Protein AF-A0A357F0Z6-F1 (afdb_monomer_lite)

Radius of gyration: 17.53 Å; chains: 1; bounding box: 38×40×38 Å

pLDDT: mean 83.13, std 21.53, range [27.88, 97.62]

Structure (mmCIF, N/CA/C/O backbone):
data_AF-A0A357F0Z6-F1
#
_entry.id   AF-A0A357F0Z6-F1
#
loop_
_atom_site.group_PDB
_atom_site.id
_atom_site.type_symbol
_atom_site.label_atom_id
_atom_site.label_alt_id
_atom_site.label_comp_id
_atom_site.label_asym_id
_atom_site.label_entity_id
_atom_site.label_seq_id
_atom_site.pdbx_PDB_ins_code
_atom_site.Cartn_x
_atom_site.Cartn_y
_atom_site.Cartn_z
_atom_site.occupancy
_atom_site.B_iso_or_equiv
_atom_site.auth_seq_id
_atom_site.auth_comp_id
_atom_site.auth_asym_id
_atom_site.auth_atom_id
_atom_site.pdbx_PDB_model_num
ATOM 1 N N . MET A 1 1 ? -18.078 10.375 5.815 1.00 28.33 1 MET A N 1
ATOM 2 C CA . MET A 1 1 ? -18.600 11.743 5.606 1.00 28.33 1 MET A CA 1
ATOM 3 C C . MET A 1 1 ? -17.393 12.659 5.505 1.00 28.33 1 MET A C 1
ATOM 5 O O . MET A 1 1 ? -16.679 12.777 6.492 1.00 28.33 1 MET A O 1
ATOM 9 N N . ILE A 1 2 ? -17.083 13.167 4.309 1.00 29.52 2 ILE A N 1
ATOM 10 C CA . ILE A 1 2 ? 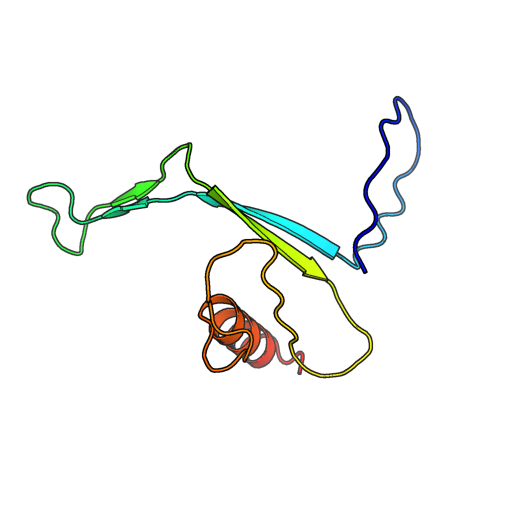-15.865 13.949 4.051 1.00 29.52 2 ILE A CA 1
ATOM 11 C C . ILE A 1 2 ? -16.271 15.414 3.908 1.00 29.52 2 ILE A C 1
ATOM 13 O O . ILE A 1 2 ? -17.095 15.760 3.066 1.00 29.52 2 ILE A O 1
ATOM 17 N N . TRP A 1 3 ? -15.713 16.250 4.776 1.00 27.88 3 TRP A N 1
ATOM 18 C CA . TRP A 1 3 ? -15.837 17.700 4.763 1.00 27.88 3 TRP A CA 1
ATOM 19 C C . TRP A 1 3 ? -14.439 18.258 4.510 1.00 27.88 3 TRP A C 1
ATOM 21 O O . TRP A 1 3 ? -13.509 17.912 5.235 1.00 27.88 3 TRP A O 1
ATOM 31 N N . THR A 1 4 ? -14.270 19.102 3.493 1.00 37.25 4 THR A N 1
ATOM 32 C CA . THR A 1 4 ? -13.012 19.826 3.272 1.00 37.25 4 THR A CA 1
ATOM 33 C C . THR A 1 4 ? -13.293 21.319 3.387 1.00 37.25 4 THR A C 1
ATOM 35 O O . THR A 1 4 ? -14.144 21.850 2.675 1.00 37.25 4 THR A O 1
ATOM 38 N N . LYS A 1 5 ? -12.620 21.972 4.347 1.00 41.12 5 LYS A N 1
ATOM 39 C CA . LYS A 1 5 ? -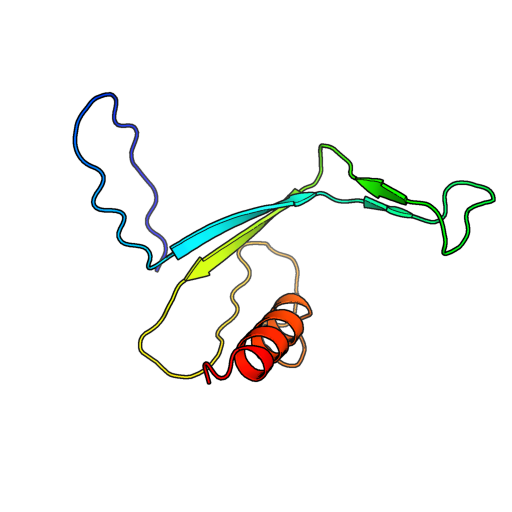11.953 23.280 4.215 1.00 41.12 5 LYS A CA 1
ATOM 40 C C . LYS A 1 5 ? -11.413 23.734 5.577 1.00 41.12 5 LYS A C 1
ATOM 42 O O . LYS A 1 5 ? -12.193 24.103 6.446 1.00 41.12 5 LYS A O 1
ATOM 47 N N . ARG A 1 6 ? -10.091 23.893 5.713 1.00 40.72 6 ARG A N 1
ATOM 48 C CA . ARG A 1 6 ? -9.536 25.053 6.440 1.00 40.72 6 ARG A CA 1
ATOM 49 C C . ARG A 1 6 ? -8.063 25.306 6.122 1.00 40.72 6 ARG A C 1
ATOM 51 O O . ARG A 1 6 ? -7.203 24.480 6.397 1.00 40.72 6 ARG A O 1
ATOM 58 N N . ARG A 1 7 ? -7.792 26.508 5.600 1.00 52.78 7 ARG A N 1
ATOM 59 C CA . ARG A 1 7 ? -6.568 27.255 5.917 1.00 52.78 7 ARG A CA 1
ATOM 60 C C . ARG A 1 7 ? -6.760 27.826 7.318 1.00 52.78 7 ARG A C 1
ATOM 62 O O . ARG A 1 7 ? -7.706 28.590 7.462 1.00 52.78 7 ARG A O 1
ATOM 69 N N . GLU A 1 8 ? -5.865 27.558 8.266 1.00 47.03 8 GLU A N 1
ATOM 70 C CA . GLU A 1 8 ? -5.621 28.467 9.396 1.00 47.03 8 GLU A CA 1
ATOM 71 C C . GLU A 1 8 ? -4.130 28.506 9.753 1.00 47.03 8 GLU A C 1
ATOM 73 O O . GLU A 1 8 ? -3.474 27.496 9.997 1.00 47.03 8 GLU A O 1
ATOM 78 N N . THR A 1 9 ? -3.613 29.728 9.710 1.00 41.88 9 THR A N 1
ATOM 79 C CA . THR A 1 9 ? -2.353 30.223 10.253 1.00 41.88 9 THR A CA 1
ATOM 80 C C . THR A 1 9 ? -2.398 30.269 11.785 1.00 41.88 9 THR A C 1
ATOM 82 O O . THR A 1 9 ? -3.335 30.842 12.328 1.00 41.88 9 THR A O 1
ATOM 85 N N . GLY A 1 10 ? -1.335 29.804 12.452 1.00 34.25 10 GLY A N 1
ATOM 86 C CA . GLY A 1 10 ? -0.947 30.245 13.802 1.00 34.25 10 GLY A CA 1
ATOM 87 C C . GLY A 1 10 ? -1.421 29.405 15.001 1.00 34.25 10 GLY A C 1
ATOM 88 O O . GLY A 1 10 ? -2.610 29.255 15.222 1.00 34.25 10 GLY A O 1
ATOM 89 N N . GLY A 1 11 ? -0.444 28.964 15.809 1.00 40.16 11 GLY A N 1
ATOM 90 C CA . GLY A 1 11 ? -0.481 28.931 17.281 1.00 40.16 11 GLY A CA 1
ATOM 91 C C . GLY A 1 11 ? -1.408 27.954 18.030 1.00 40.16 11 GLY A C 1
ATOM 92 O O . GLY A 1 11 ? -2.617 27.983 17.881 1.00 40.16 11 GLY A O 1
ATOM 93 N N . PHE A 1 12 ? -0.806 27.258 19.007 1.00 35.31 12 PHE A N 1
ATOM 94 C CA . PHE A 1 12 ? -1.424 26.727 20.239 1.00 35.31 12 PHE A CA 1
ATOM 95 C C . PHE A 1 12 ? -2.147 25.360 20.177 1.00 35.31 12 PHE A C 1
ATOM 97 O O . PHE A 1 12 ? -3.182 25.193 19.547 1.00 35.31 12 PHE A O 1
ATOM 104 N N . GLY A 1 13 ? -1.584 24.389 20.914 1.00 40.97 13 GLY A N 1
ATOM 105 C CA . GLY A 1 13 ? -2.262 23.211 21.477 1.00 40.97 13 GLY A CA 1
ATOM 106 C C . GLY A 1 13 ? -3.095 22.349 20.525 1.00 40.97 13 GLY A C 1
ATOM 107 O O . GLY A 1 13 ? -4.320 22.399 20.560 1.00 40.97 13 GLY A O 1
ATOM 108 N N . ARG A 1 14 ? -2.462 21.465 19.744 1.00 37.41 14 ARG A N 1
ATOM 109 C CA . ARG A 1 14 ? -3.204 20.400 19.054 1.00 37.41 14 ARG A CA 1
ATOM 110 C C . ARG A 1 14 ? -3.609 19.309 20.049 1.00 37.41 14 ARG A C 1
ATOM 112 O O . ARG A 1 14 ? -2.822 18.416 20.348 1.00 37.41 14 ARG A O 1
ATOM 119 N N . ILE A 1 15 ? -4.862 19.338 20.495 1.00 42.88 15 ILE A N 1
ATOM 120 C CA . ILE A 1 15 ? -5.571 18.105 20.850 1.00 42.88 15 ILE A CA 1
ATOM 121 C C . ILE A 1 15 ? -5.792 17.381 19.517 1.00 42.88 15 ILE A C 1
ATOM 123 O O . ILE A 1 15 ? -6.715 17.700 18.770 1.00 42.88 15 ILE A O 1
ATOM 127 N N . PHE A 1 16 ? -4.878 16.484 19.144 1.00 46.44 16 PHE A N 1
ATOM 128 C CA . PHE A 1 16 ? -5.086 15.626 17.983 1.00 46.44 16 PHE A CA 1
ATOM 129 C C . PHE A 1 16 ? -6.229 14.672 18.317 1.00 46.44 16 PHE A C 1
ATOM 131 O O . PHE A 1 16 ? -6.052 13.727 19.082 1.00 46.44 16 PHE A O 1
ATOM 138 N N . ASN A 1 17 ? -7.406 14.898 17.742 1.00 49.62 17 ASN A N 1
ATOM 139 C CA . ASN A 1 17 ? -8.418 13.856 17.692 1.00 49.62 17 ASN A CA 1
ATOM 140 C C . ASN A 1 17 ? -7.892 12.770 16.733 1.00 49.62 17 ASN A C 1
ATOM 142 O O . ASN A 1 17 ? -8.066 12.873 15.522 1.00 49.62 17 ASN A O 1
ATOM 146 N N . MET A 1 18 ? -7.169 11.776 17.267 1.00 63.06 18 MET A N 1
ATOM 147 C CA . MET A 1 18 ? -6.510 10.673 16.537 1.00 63.06 18 MET A CA 1
ATOM 148 C C . MET A 1 18 ? -7.514 9.651 15.961 1.00 63.06 18 MET A C 1
ATOM 150 O O . MET A 1 18 ? -7.315 8.438 16.046 1.00 63.06 18 MET A O 1
ATOM 154 N N . SER A 1 19 ? -8.638 10.117 15.419 1.00 86.31 19 SER A N 1
ATOM 155 C CA . SER A 1 19 ? -9.662 9.258 14.818 1.00 86.31 19 SER A CA 1
ATOM 156 C C . SER A 1 19 ? -9.394 8.953 13.348 1.00 86.31 19 SER A C 1
ATOM 158 O O . SER A 1 19 ? -9.972 8.008 12.825 1.00 86.31 19 SER A O 1
ATOM 160 N N . GLU A 1 20 ? -8.557 9.743 12.674 1.00 92.69 20 GLU A N 1
ATOM 161 C CA . GLU A 1 20 ? -8.235 9.560 11.258 1.00 92.69 20 GLU A CA 1
ATOM 162 C C . GLU A 1 20 ? -6.779 9.913 10.942 1.00 92.69 20 GLU A C 1
ATOM 164 O O . GLU A 1 20 ? -6.168 10.750 11.610 1.00 92.69 20 GLU A O 1
ATOM 169 N N . ILE A 1 21 ? -6.231 9.250 9.926 1.00 94.75 21 ILE A N 1
ATOM 170 C CA . ILE A 1 21 ? -4.894 9.490 9.389 1.00 94.75 21 ILE A CA 1
ATOM 171 C C . ILE A 1 21 ? -4.915 9.326 7.869 1.00 94.75 21 ILE A C 1
ATOM 173 O O . ILE A 1 21 ? -5.523 8.390 7.351 1.00 94.75 21 ILE A O 1
ATOM 177 N N . THR A 1 22 ? -4.231 10.227 7.167 1.00 94.50 22 THR A N 1
ATOM 178 C CA . THR A 1 22 ? -4.058 10.175 5.711 1.00 94.50 22 THR A CA 1
ATOM 179 C C . THR A 1 22 ? -2.591 9.945 5.383 1.00 94.50 22 THR A C 1
ATOM 181 O O . THR A 1 22 ? -1.712 10.595 5.953 1.00 94.50 22 THR A O 1
ATOM 184 N N . VAL A 1 23 ? -2.330 9.018 4.467 1.00 94.69 23 VAL A N 1
ATOM 185 C CA . VAL A 1 23 ? -0.992 8.649 4.000 1.00 94.69 23 VAL A CA 1
ATOM 186 C C . VAL A 1 23 ? -0.935 8.656 2.477 1.00 94.69 23 VAL A C 1
ATOM 188 O O . VAL A 1 23 ? -1.954 8.570 1.797 1.00 94.69 23 VAL A O 1
ATOM 191 N N . ARG A 1 24 ? 0.284 8.762 1.951 1.00 95.88 24 ARG A N 1
ATOM 192 C CA . ARG A 1 24 ? 0.589 8.833 0.523 1.00 95.88 24 ARG A CA 1
ATOM 193 C C . ARG A 1 24 ? 1.509 7.669 0.156 1.00 95.88 24 ARG A C 1
ATOM 195 O O . ARG A 1 24 ? 2.619 7.602 0.680 1.00 95.88 24 ARG A O 1
ATOM 202 N N . ALA A 1 25 ? 1.047 6.765 -0.703 1.00 95.5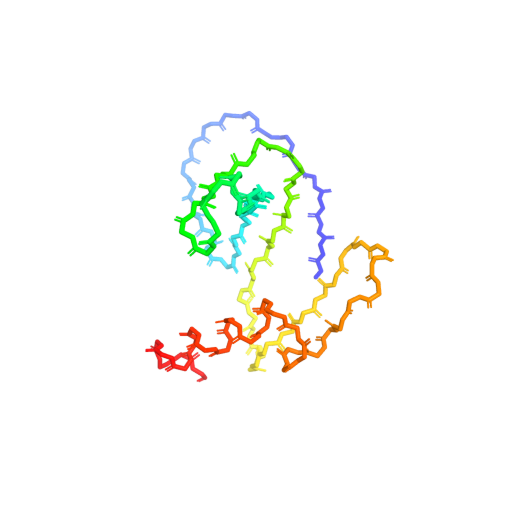6 25 ALA A N 1
ATOM 203 C CA . ALA A 1 25 ? 1.773 5.577 -1.146 1.00 95.56 25 ALA A CA 1
ATOM 204 C C . ALA A 1 25 ? 2.234 5.751 -2.608 1.00 95.56 25 ALA A C 1
ATOM 206 O O . ALA A 1 25 ? 1.396 5.779 -3.509 1.00 95.56 25 ALA A O 1
ATOM 207 N N . PRO A 1 26 ? 3.540 5.940 -2.870 1.00 97.50 26 PRO A N 1
ATOM 208 C CA . PRO A 1 26 ? 4.027 6.196 -4.220 1.00 97.50 26 PRO A CA 1
ATOM 209 C C . PRO A 1 26 ? 4.005 4.952 -5.106 1.00 97.50 26 PRO A C 1
ATOM 211 O O . PRO A 1 26 ? 4.243 3.834 -4.644 1.00 97.50 26 PRO A O 1
ATOM 214 N N . ALA A 1 27 ? 3.816 5.174 -6.407 1.00 97.56 27 ALA A N 1
ATOM 215 C CA . ALA A 1 27 ? 4.038 4.153 -7.418 1.00 97.56 27 ALA A CA 1
ATOM 216 C C . ALA A 1 27 ? 5.499 3.681 -7.414 1.00 97.56 27 ALA A C 1
ATOM 218 O O . ALA A 1 27 ? 6.427 4.426 -7.083 1.00 97.56 27 ALA A O 1
ATOM 219 N N . THR A 1 28 ? 5.712 2.431 -7.813 1.00 97.38 28 THR A N 1
ATOM 220 C CA . THR A 1 28 ? 7.035 1.805 -7.848 1.00 97.38 28 THR A CA 1
ATOM 221 C C . THR A 1 28 ? 7.323 1.224 -9.226 1.00 97.38 28 THR A C 1
ATOM 223 O O . THR A 1 28 ? 6.415 0.851 -9.970 1.00 97.38 28 THR A O 1
ATOM 226 N N . VAL A 1 29 ? 8.606 1.148 -9.568 1.00 96.88 29 VAL A N 1
ATOM 227 C CA . VAL A 1 29 ? 9.100 0.366 -10.704 1.00 96.88 29 VAL A CA 1
ATOM 228 C C . VAL A 1 29 ? 9.785 -0.870 -10.144 1.00 96.88 29 VAL A C 1
ATOM 230 O O . VAL A 1 29 ? 10.648 -0.749 -9.276 1.00 96.88 29 VAL A O 1
ATOM 233 N N . SER A 1 30 ? 9.422 -2.046 -10.647 1.00 96.12 30 SER A N 1
ATOM 234 C CA . SER A 1 30 ? 10.069 -3.323 -10.332 1.00 96.12 30 SER A CA 1
ATOM 235 C C . SER A 1 30 ? 10.817 -3.881 -11.548 1.00 96.12 30 SER A C 1
ATOM 237 O O . SER A 1 30 ? 10.714 -3.347 -12.654 1.00 96.12 30 SER A O 1
ATOM 239 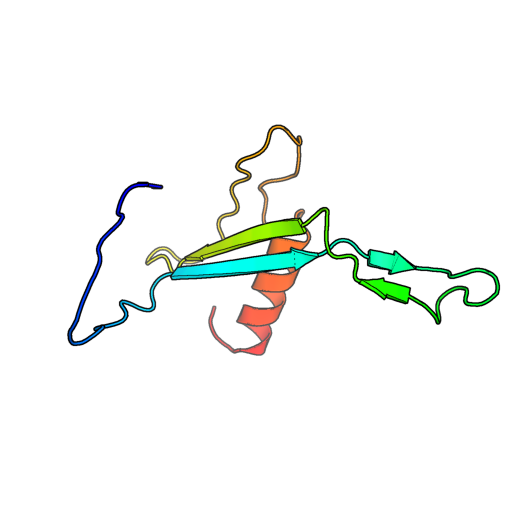N N . ASN A 1 31 ? 11.569 -4.967 -11.349 1.00 90.94 31 ASN A N 1
ATOM 240 C CA . ASN A 1 31 ? 12.211 -5.746 -12.415 1.00 90.94 31 ASN A CA 1
ATOM 241 C C . ASN A 1 31 ? 13.195 -4.929 -13.269 1.00 90.94 31 ASN A C 1
ATOM 243 O O . ASN A 1 31 ? 13.224 -5.026 -14.495 1.00 90.94 31 ASN A O 1
ATOM 247 N N . VAL A 1 32 ? 14.011 -4.102 -12.612 1.00 92.00 32 VAL A N 1
ATOM 248 C CA . VAL A 1 32 ? 14.948 -3.172 -13.258 1.00 92.00 32 VAL A CA 1
ATOM 249 C C . VAL A 1 32 ? 16.028 -3.931 -14.048 1.00 92.00 32 VAL A C 1
ATOM 251 O O . VAL A 1 32 ? 17.020 -4.396 -13.487 1.00 92.00 32 VAL A O 1
ATOM 254 N N . VAL A 1 33 ? 15.844 -4.032 -15.368 1.00 93.31 33 VAL A N 1
ATOM 255 C CA . VAL A 1 33 ? 16.726 -4.742 -16.315 1.00 93.31 33 VAL A CA 1
ATOM 256 C C . VAL A 1 33 ? 16.941 -6.206 -15.905 1.00 93.31 33 VAL A C 1
ATOM 258 O O . VAL A 1 33 ? 16.032 -7.017 -16.042 1.00 93.31 33 VAL A O 1
ATOM 261 N N . CYS A 1 34 ? 18.127 -6.565 -15.406 1.00 88.38 34 CYS A N 1
ATOM 262 C CA . CYS A 1 34 ? 18.454 -7.928 -14.988 1.00 88.38 34 CYS A CA 1
ATOM 263 C C . CYS A 1 34 ? 17.937 -8.262 -13.581 1.00 88.38 34 CYS A C 1
ATOM 265 O O . CYS A 1 34 ? 18.030 -9.408 -13.156 1.00 88.38 34 CYS A O 1
ATOM 267 N N . GLY A 1 35 ? 17.390 -7.279 -12.861 1.00 93.12 35 GLY A N 1
ATOM 268 C CA . GLY A 1 35 ? 16.925 -7.403 -11.483 1.00 93.12 35 GLY A CA 1
ATOM 269 C C . GLY A 1 35 ? 15.534 -8.005 -11.320 1.00 93.12 35 GLY A C 1
ATOM 270 O O . GLY A 1 35 ? 14.784 -7.524 -10.471 1.00 93.12 35 GLY A O 1
ATOM 271 N N . PHE A 1 36 ? 15.175 -9.002 -12.132 1.00 95.06 36 PHE A N 1
ATOM 272 C CA . PHE A 1 36 ? 13.894 -9.704 -12.021 1.00 95.06 36 PHE A CA 1
ATOM 273 C C . PHE A 1 36 ? 13.679 -10.215 -10.586 1.00 95.06 36 PHE A C 1
ATOM 275 O O . PHE A 1 36 ? 14.576 -10.830 -10.008 1.00 95.06 36 PHE A O 1
ATOM 282 N N . ASP A 1 37 ? 12.526 -9.888 -10.001 1.00 93.19 37 ASP A N 1
ATOM 283 C CA . ASP A 1 37 ? 12.099 -10.209 -8.628 1.00 93.19 37 ASP A CA 1
ATOM 284 C C . ASP A 1 37 ? 13.026 -9.741 -7.485 1.00 93.19 37 ASP A C 1
ATOM 286 O O . ASP A 1 37 ? 12.766 -10.032 -6.319 1.00 93.19 37 ASP A O 1
ATOM 290 N N . CYS A 1 38 ? 14.085 -8.977 -7.776 1.00 95.56 38 CYS A N 1
ATOM 291 C CA . CYS A 1 38 ? 15.062 -8.543 -6.768 1.00 95.56 38 CYS A CA 1
ATOM 292 C C . CYS A 1 38 ? 15.194 -7.022 -6.650 1.00 95.56 38 CYS A C 1
ATOM 294 O O . CYS A 1 38 ? 15.534 -6.523 -5.578 1.00 95.56 38 CYS A O 1
ATOM 296 N N . LEU A 1 39 ? 14.980 -6.278 -7.742 1.00 96.69 39 LEU A N 1
ATOM 297 C CA . LEU A 1 39 ? 15.205 -4.832 -7.778 1.00 96.69 39 LEU A CA 1
ATOM 298 C C . LEU A 1 39 ? 13.912 -4.055 -8.019 1.00 96.69 39 LEU A C 1
ATOM 300 O O . LEU A 1 39 ? 13.121 -4.383 -8.905 1.00 96.69 39 LEU A O 1
ATOM 304 N N . GLY A 1 40 ? 13.768 -2.951 -7.289 1.00 96.38 40 GLY A N 1
ATOM 305 C CA . GLY A 1 40 ? 12.746 -1.943 -7.525 1.00 96.38 40 GLY A CA 1
ATOM 306 C C . GLY A 1 40 ? 13.049 -0.635 -6.799 1.00 96.38 40 GLY A C 1
ATOM 307 O O . GLY A 1 40 ? 13.887 -0.593 -5.898 1.00 96.38 40 GLY A O 1
ATOM 308 N N . PHE A 1 41 ? 12.386 0.442 -7.210 1.00 97.00 41 PHE A N 1
ATOM 309 C CA . PHE A 1 41 ? 12.498 1.760 -6.584 1.00 97.00 41 PHE A CA 1
ATOM 310 C C . PHE A 1 41 ? 11.160 2.504 -6.613 1.00 97.00 41 PHE A C 1
ATOM 312 O O . PHE A 1 41 ? 10.319 2.272 -7.484 1.00 97.00 41 PHE A O 1
ATOM 319 N N . ALA A 1 42 ? 10.962 3.393 -5.640 1.00 97.56 42 ALA A N 1
ATOM 320 C CA . ALA A 1 42 ? 9.786 4.252 -5.561 1.00 97.56 42 ALA A CA 1
ATOM 321 C C . ALA A 1 42 ? 9.947 5.496 -6.440 1.00 97.56 42 ALA A C 1
ATOM 323 O O . ALA A 1 42 ? 11.049 6.026 -6.596 1.00 97.56 42 ALA A O 1
ATOM 324 N N . LEU A 1 43 ? 8.835 5.958 -6.998 1.00 97.62 43 LEU A N 1
ATOM 325 C CA . LEU A 1 43 ? 8.741 7.203 -7.746 1.00 97.62 43 LEU A CA 1
ATOM 326 C C . LEU A 1 43 ? 8.246 8.338 -6.842 1.00 97.62 43 LEU A C 1
ATOM 328 O O . LEU A 1 43 ? 7.664 8.110 -5.786 1.00 97.62 43 LEU A O 1
ATOM 332 N N . GLU A 1 44 ? 8.434 9.579 -7.282 1.00 96.12 44 GLU A N 1
ATOM 333 C CA . GLU A 1 44 ? 7.810 10.748 -6.645 1.00 96.12 44 GLU A CA 1
ATOM 334 C C . GLU A 1 44 ? 6.293 10.790 -6.926 1.00 96.12 44 GLU A C 1
ATOM 336 O O . GLU A 1 44 ? 5.494 11.174 -6.072 1.00 96.12 44 GLU A O 1
ATOM 341 N N . GLN A 1 45 ? 5.904 10.414 -8.151 1.00 96.12 45 GLN A N 1
ATOM 342 C CA . GLN A 1 45 ? 4.541 10.408 -8.686 1.00 96.12 45 GLN A CA 1
ATOM 343 C C . GLN A 1 45 ? 4.397 9.294 -9.743 1.00 96.12 45 GLN A C 1
ATOM 345 O O . GLN A 1 45 ? 5.393 8.971 -10.401 1.00 96.12 45 GLN A O 1
ATOM 350 N N . PRO A 1 46 ? 3.184 8.758 -9.983 1.00 95.75 46 PRO A N 1
ATOM 351 C CA . PRO A 1 46 ? 1.931 9.038 -9.269 1.00 95.75 46 PRO A CA 1
ATOM 352 C C . PRO A 1 46 ? 1.909 8.436 -7.853 1.00 95.75 46 PRO A C 1
ATOM 354 O O . PRO A 1 46 ? 2.799 7.673 -7.478 1.00 95.75 46 PRO A O 1
ATOM 357 N N . VAL A 1 47 ? 0.908 8.814 -7.058 1.00 95.12 47 VAL A N 1
ATOM 358 C CA . VAL A 1 47 ? 0.761 8.419 -5.651 1.00 95.12 47 VAL A CA 1
ATOM 359 C C . VAL A 1 47 ? -0.702 8.112 -5.347 1.00 95.12 47 VAL A C 1
ATOM 361 O O . VAL A 1 47 ? -1.565 8.917 -5.694 1.00 95.12 47 VAL A O 1
ATOM 364 N N . ASP A 1 48 ? -0.949 7.029 -4.614 1.00 93.75 48 ASP A N 1
ATOM 365 C CA . ASP A 1 48 ? -2.251 6.738 -4.015 1.00 93.75 48 ASP A CA 1
ATOM 366 C C . ASP A 1 48 ? -2.373 7.455 -2.664 1.00 93.75 48 ASP A C 1
ATOM 368 O O . ASP A 1 48 ? -1.494 7.352 -1.801 1.00 93.75 48 ASP A O 1
ATOM 372 N N . GLU A 1 49 ? -3.461 8.195 -2.459 1.00 95.38 49 GLU A N 1
ATOM 373 C CA . GLU A 1 49 ? -3.769 8.830 -1.175 1.00 95.38 49 GLU A CA 1
ATOM 374 C C . GLU A 1 49 ? -4.818 8.006 -0.425 1.00 95.38 49 GLU A C 1
ATOM 376 O O . GLU A 1 49 ? -5.947 7.841 -0.882 1.00 95.38 49 GLU A O 1
ATOM 381 N N . VAL A 1 50 ? -4.448 7.491 0.748 1.00 94.75 50 VAL A N 1
ATOM 382 C CA . VAL A 1 50 ? -5.302 6.607 1.548 1.00 94.75 50 VAL A CA 1
ATOM 383 C C . VAL A 1 50 ? -5.602 7.272 2.879 1.00 94.75 50 VAL A C 1
ATOM 385 O O . VAL A 1 50 ? -4.692 7.637 3.623 1.00 94.75 50 VAL A O 1
ATOM 388 N N . THR A 1 51 ? -6.887 7.401 3.205 1.00 94.50 51 THR A N 1
ATOM 389 C CA . THR A 1 51 ? -7.339 7.888 4.512 1.00 94.50 51 THR A CA 1
ATOM 390 C C . THR A 1 51 ? -7.978 6.754 5.295 1.00 94.50 51 THR A C 1
ATOM 392 O O . THR A 1 51 ? -8.966 6.169 4.858 1.00 94.50 51 THR A O 1
ATOM 395 N N . VAL A 1 52 ? -7.439 6.473 6.480 1.00 93.81 52 VAL A N 1
ATOM 396 C CA . VAL A 1 52 ? -7.990 5.494 7.418 1.00 93.81 52 VAL A CA 1
ATOM 397 C C . VAL A 1 52 ? -8.656 6.238 8.561 1.00 93.81 52 VAL A C 1
ATOM 399 O O . VAL A 1 52 ? -8.074 7.151 9.146 1.00 93.81 52 VAL A O 1
ATOM 402 N N . LYS A 1 53 ? -9.879 5.831 8.892 1.00 92.88 53 LYS A N 1
ATOM 403 C CA . LYS A 1 53 ? -10.680 6.428 9.955 1.00 92.88 53 LYS A CA 1
ATOM 404 C C . LYS A 1 53 ? -11.271 5.343 10.840 1.00 92.88 53 LYS A C 1
ATOM 406 O O . LYS A 1 53 ? -11.884 4.407 10.336 1.00 92.88 53 LYS A O 1
ATOM 411 N N . LYS A 1 54 ? -11.120 5.501 12.154 1.00 91.50 54 LYS A N 1
ATOM 412 C CA . LYS A 1 54 ? -11.813 4.670 13.138 1.00 91.50 54 LYS A CA 1
ATOM 413 C C . LYS A 1 54 ? -13.311 4.950 13.074 1.00 91.50 54 LYS A C 1
ATOM 415 O O . LYS A 1 54 ? -13.728 6.109 13.019 1.00 91.50 54 LYS A O 1
ATOM 420 N N . ILE A 1 55 ? -14.094 3.883 13.089 1.00 90.62 55 ILE A N 1
ATOM 421 C CA . ILE A 1 55 ? -15.552 3.919 13.131 1.00 90.62 55 ILE A CA 1
ATOM 422 C C . ILE A 1 55 ? -16.026 3.143 14.358 1.00 90.62 55 ILE A C 1
ATOM 424 O O . ILE A 1 55 ? -15.365 2.200 14.780 1.00 90.62 55 ILE A O 1
ATOM 428 N N . ASP A 1 56 ? -17.160 3.548 14.929 1.00 88.38 56 ASP A N 1
ATOM 429 C CA . ASP A 1 56 ? -17.734 2.873 16.103 1.00 88.38 56 ASP A CA 1
ATOM 430 C C . ASP A 1 56 ? -18.406 1.540 15.733 1.00 88.38 56 ASP A C 1
ATOM 432 O O . ASP A 1 56 ? -18.598 0.671 16.580 1.00 88.38 56 ASP A O 1
ATOM 436 N N . ALA A 1 57 ? -18.794 1.386 14.463 1.00 88.62 57 ALA A N 1
ATOM 437 C CA . ALA A 1 57 ? -19.373 0.152 13.951 1.00 88.62 57 ALA A CA 1
ATOM 438 C C . ALA A 1 57 ? -18.270 -0.894 13.706 1.00 88.62 57 ALA A C 1
ATOM 440 O O . ALA A 1 57 ? -17.251 -0.550 13.107 1.00 88.62 57 ALA A O 1
ATOM 441 N N . PRO A 1 58 ? -18.473 -2.162 14.103 1.00 87.75 58 PRO A N 1
ATOM 442 C CA . PRO A 1 58 ? -17.492 -3.211 13.868 1.00 87.75 58 PRO A CA 1
ATOM 443 C C . PRO A 1 58 ? -17.325 -3.502 12.372 1.00 87.75 58 PRO A C 1
ATOM 445 O O . PRO A 1 58 ? -18.281 -3.440 11.592 1.00 87.75 58 PRO A O 1
ATOM 448 N N . GLY A 1 59 ? -16.106 -3.884 11.998 1.00 89.81 59 GLY A N 1
ATOM 449 C CA . GLY A 1 59 ? -15.739 -4.272 10.640 1.00 89.81 59 GLY A CA 1
ATOM 450 C C . GLY A 1 59 ? -15.023 -3.184 9.838 1.00 89.81 59 GLY A C 1
ATOM 451 O O . GLY A 1 59 ? -14.739 -2.085 10.309 1.00 89.81 59 GLY A O 1
ATOM 452 N N . VAL A 1 60 ? -14.714 -3.523 8.586 1.00 94.44 60 VAL A N 1
ATOM 453 C CA . VAL A 1 60 ? -13.976 -2.665 7.653 1.00 94.44 60 VAL A CA 1
ATOM 454 C C . VAL A 1 60 ? -14.910 -2.206 6.541 1.00 94.44 60 VAL A C 1
ATOM 456 O O . VAL A 1 60 ? -15.626 -3.009 5.948 1.00 94.44 60 VAL A O 1
ATOM 459 N N . VAL A 1 61 ? -14.885 -0.910 6.235 1.00 94.88 61 VAL A N 1
ATOM 460 C CA . VAL A 1 61 ? -15.627 -0.319 5.117 1.00 94.88 61 VAL A CA 1
ATOM 461 C C . VAL A 1 61 ? -14.637 0.379 4.203 1.00 94.88 61 VAL A C 1
ATOM 463 O O . VAL A 1 61 ? -13.888 1.246 4.651 1.00 94.88 61 VAL A O 1
ATOM 466 N N . ILE A 1 62 ? -14.659 0.026 2.921 1.00 95.25 62 ILE A N 1
ATOM 467 C CA . I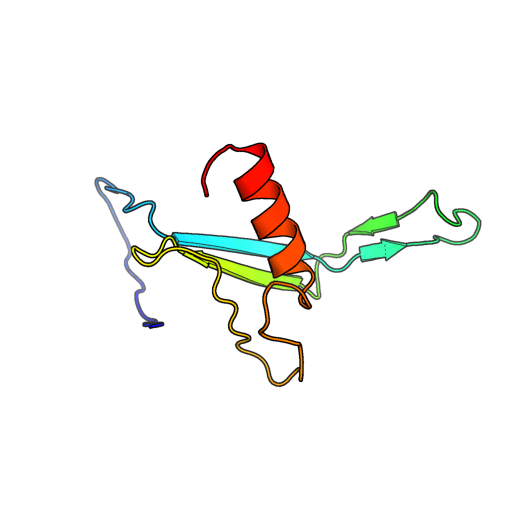LE A 1 62 ? -13.830 0.654 1.891 1.00 95.25 62 ILE A CA 1
ATOM 468 C C . ILE A 1 62 ? -14.726 1.490 0.998 1.00 95.25 62 ILE A C 1
ATOM 470 O O . ILE A 1 62 ? -15.843 1.092 0.676 1.00 95.25 62 ILE A O 1
ATOM 474 N N . ARG A 1 63 ? -14.232 2.668 0.630 1.00 93.69 63 ARG A N 1
ATOM 475 C CA . ARG A 1 63 ? -14.849 3.540 -0.364 1.00 93.69 63 ARG A CA 1
ATOM 476 C C . ARG A 1 63 ? -13.749 4.104 -1.237 1.00 93.69 63 ARG A C 1
ATOM 478 O O . ARG A 1 63 ? -12.780 4.644 -0.704 1.00 93.69 63 ARG A O 1
ATOM 485 N N . HIS A 1 64 ? -13.932 4.001 -2.543 1.00 90.06 64 HIS A N 1
ATOM 486 C CA . HIS A 1 64 ? -13.063 4.662 -3.510 1.00 90.06 64 HIS A CA 1
ATOM 487 C C . HIS A 1 64 ? -13.582 6.075 -3.766 1.00 90.06 64 HIS A C 1
ATOM 489 O O . HIS A 1 64 ? -14.781 6.339 -3.657 1.00 90.06 64 HIS A O 1
ATOM 495 N N . LEU A 1 65 ? -12.668 7.006 -4.022 1.00 87.62 65 LEU A N 1
ATOM 496 C CA . LEU A 1 65 ? -12.993 8.406 -4.336 1.00 87.62 65 LEU A CA 1
ATOM 497 C C . LEU A 1 65 ? -12.670 8.759 -5.790 1.00 87.62 65 LEU A C 1
ATOM 499 O O . LEU A 1 65 ? -12.801 9.915 -6.188 1.00 87.62 65 LEU A O 1
ATOM 503 N N . ASP A 1 66 ? -12.227 7.770 -6.550 1.00 87.88 66 ASP A N 1
ATOM 504 C CA . ASP A 1 66 ? -11.886 7.859 -7.955 1.00 87.88 66 ASP A CA 1
ATOM 505 C C . ASP A 1 66 ? -12.915 7.102 -8.806 1.00 87.88 66 ASP A C 1
ATOM 507 O O . ASP A 1 66 ? -13.826 6.445 -8.299 1.00 87.88 66 ASP A O 1
ATOM 511 N N . ASP A 1 67 ? -12.759 7.218 -10.122 1.00 88.44 67 ASP A N 1
ATOM 512 C CA . ASP A 1 67 ? -13.614 6.548 -11.100 1.00 88.44 67 ASP A CA 1
ATOM 513 C C . ASP A 1 67 ? -13.054 5.173 -11.511 1.00 88.44 67 ASP A C 1
ATOM 515 O O . ASP A 1 67 ? -13.469 4.596 -12.524 1.00 88.44 67 ASP A O 1
ATOM 519 N N . PHE A 1 68 ? -12.097 4.623 -10.752 1.00 84.69 68 PHE A N 1
ATOM 520 C CA . PHE A 1 68 ? -11.622 3.269 -10.987 1.00 84.69 68 PHE A CA 1
ATOM 521 C C . PHE A 1 68 ? -12.641 2.294 -10.391 1.00 84.69 68 PHE A C 1
ATOM 523 O O . PHE A 1 68 ? -13.013 2.366 -9.224 1.00 84.69 68 PHE A O 1
ATOM 530 N N . SER A 1 69 ? -13.126 1.353 -11.205 1.00 88.56 69 SER A N 1
ATOM 531 C CA . SER A 1 69 ? -14.133 0.361 -10.794 1.00 88.56 69 SER A CA 1
ATOM 532 C C . SER A 1 69 ? -13.517 -0.743 -9.917 1.00 88.56 69 SER A C 1
ATOM 534 O O . SER A 1 69 ? -13.530 -1.928 -10.253 1.00 88.56 69 SER A O 1
ATOM 536 N N . LEU A 1 70 ? -12.904 -0.342 -8.804 1.00 92.69 70 LEU A N 1
ATOM 537 C CA . LEU A 1 70 ? -12.260 -1.224 -7.844 1.00 92.69 70 LEU A CA 1
ATOM 538 C C . LEU A 1 70 ? -13.296 -1.816 -6.875 1.00 92.69 70 LEU A C 1
ATOM 540 O O . LEU A 1 70 ? -14.270 -1.152 -6.516 1.00 92.69 70 LEU A O 1
ATOM 544 N N . PRO A 1 71 ? -13.100 -3.059 -6.399 1.00 94.75 71 PRO A N 1
ATOM 545 C CA . PRO A 1 71 ? -13.999 -3.652 -5.416 1.00 94.75 71 PRO A CA 1
ATOM 546 C C . PRO A 1 71 ? -14.018 -2.856 -4.103 1.00 94.75 71 PRO A C 1
ATOM 548 O O . PRO A 1 71 ? -12.960 -2.514 -3.570 1.00 94.75 71 PRO A O 1
ATOM 551 N N . GLU A 1 72 ? -15.210 -2.616 -3.554 1.00 95.06 72 GLU A N 1
ATOM 552 C CA . GLU A 1 72 ? -15.403 -2.041 -2.208 1.00 95.06 72 GLU A CA 1
ATOM 553 C C . GLU A 1 72 ? -15.561 -3.112 -1.118 1.00 95.06 72 GLU A C 1
ATOM 555 O O . GLU A 1 72 ? -15.479 -2.810 0.070 1.00 95.06 72 GLU A O 1
ATOM 560 N N . ASP A 1 73 ? -15.761 -4.375 -1.505 1.00 95.62 73 ASP A N 1
ATOM 561 C CA . ASP A 1 73 ? -15.740 -5.500 -0.570 1.00 95.62 73 ASP A CA 1
ATOM 562 C C . ASP A 1 73 ? -14.324 -5.639 0.027 1.00 95.62 73 ASP A C 1
ATOM 564 O O . ASP A 1 73 ? -13.380 -5.925 -0.725 1.00 95.62 73 ASP A O 1
ATOM 568 N N . PRO A 1 74 ? -14.150 -5.494 1.358 1.00 95.12 74 PRO A N 1
ATOM 569 C CA . PRO A 1 74 ? -12.845 -5.594 2.006 1.00 95.12 74 PRO A CA 1
ATOM 570 C C . PRO A 1 74 ? -12.110 -6.906 1.741 1.00 95.12 74 PRO A C 1
ATOM 572 O O . PRO A 1 74 ? -10.885 -6.933 1.774 1.00 95.12 74 PRO A O 1
ATOM 575 N N . ARG A 1 75 ? -12.830 -7.992 1.439 1.00 96.38 75 ARG A N 1
ATOM 576 C CA . ARG A 1 75 ? -12.242 -9.313 1.163 1.00 96.38 75 ARG A CA 1
ATOM 577 C C . ARG A 1 75 ? -11.770 -9.479 -0.278 1.00 96.38 75 ARG A C 1
ATOM 579 O O . ARG A 1 75 ? -11.138 -10.478 -0.606 1.00 96.38 75 ARG A O 1
ATOM 586 N N . ARG A 1 76 ? -12.096 -8.527 -1.152 1.00 96.56 76 ARG A N 1
ATOM 587 C CA . ARG A 1 76 ? -11.722 -8.519 -2.575 1.00 96.56 76 ARG A CA 1
ATOM 588 C C . ARG A 1 76 ? -10.875 -7.305 -2.951 1.00 96.56 76 ARG A C 1
ATOM 590 O O . ARG A 1 76 ? -10.508 -7.161 -4.114 1.00 96.56 76 ARG A O 1
ATOM 597 N N . ASN A 1 77 ? -10.579 -6.443 -1.985 1.00 95.88 77 ASN A N 1
ATOM 598 C CA . ASN A 1 77 ? -9.753 -5.261 -2.149 1.00 95.88 77 ASN A CA 1
ATOM 599 C C . ASN A 1 77 ? -8.413 -5.453 -1.430 1.00 95.88 77 ASN A C 1
ATOM 601 O O . ASN A 1 77 ? -8.394 -5.850 -0.269 1.00 95.88 77 ASN A O 1
ATOM 605 N N . VAL A 1 78 ? -7.298 -5.128 -2.086 1.00 95.62 78 VAL A N 1
ATOM 606 C CA . VAL A 1 78 ? -5.950 -5.317 -1.519 1.00 95.62 78 VAL A CA 1
ATOM 607 C C . VAL A 1 78 ? -5.750 -4.518 -0.227 1.00 95.62 78 VAL A C 1
ATOM 609 O O . VAL A 1 78 ? -5.241 -5.066 0.748 1.00 95.62 78 VAL A O 1
ATOM 612 N N . ALA A 1 79 ? -6.202 -3.260 -0.179 1.00 94.94 79 ALA A N 1
ATOM 613 C CA . ALA A 1 79 ? -6.122 -2.446 1.034 1.00 94.94 79 ALA A CA 1
ATOM 614 C C . ALA A 1 79 ? -6.997 -3.025 2.159 1.00 94.94 79 ALA A C 1
ATOM 616 O O . ALA A 1 79 ? -6.608 -3.003 3.324 1.00 94.94 79 ALA A O 1
ATOM 617 N N . GLY A 1 80 ? -8.149 -3.597 1.801 1.00 95.94 80 GLY A N 1
ATOM 618 C CA . GLY A 1 80 ? -9.038 -4.290 2.732 1.00 95.94 80 GLY A CA 1
ATOM 619 C C . GLY A 1 80 ? -8.423 -5.530 3.348 1.00 95.94 80 GLY A C 1
ATOM 620 O O . GLY A 1 80 ? -8.394 -5.655 4.567 1.00 95.94 80 GLY A O 1
ATOM 621 N N . ILE A 1 81 ? -7.888 -6.415 2.508 1.00 97.00 81 ILE A N 1
ATOM 622 C CA . ILE A 1 81 ? -7.224 -7.648 2.938 1.00 97.00 81 ILE A CA 1
ATOM 623 C C . ILE A 1 81 ? -6.039 -7.312 3.850 1.00 97.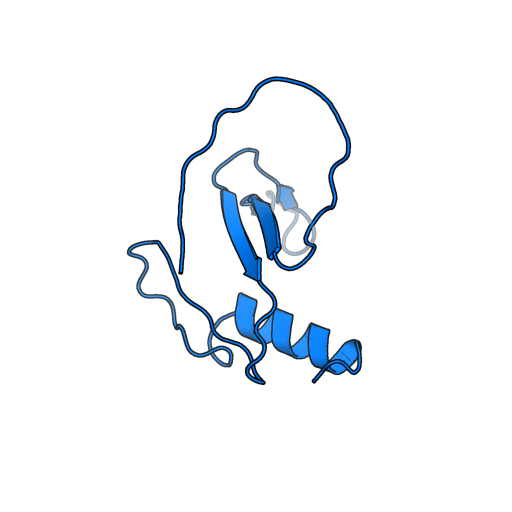00 81 ILE A C 1
ATOM 625 O O . ILE A 1 81 ? -5.900 -7.914 4.912 1.00 97.00 81 ILE A O 1
ATOM 629 N N . ALA A 1 82 ? -5.221 -6.322 3.476 1.00 96.19 82 ALA A N 1
ATOM 630 C CA . ALA A 1 82 ? -4.090 -5.882 4.289 1.00 96.19 82 ALA A CA 1
ATOM 631 C C . ALA A 1 82 ? -4.531 -5.325 5.653 1.00 96.19 82 ALA A C 1
ATOM 633 O O . ALA A 1 82 ? -3.930 -5.660 6.673 1.00 96.19 82 ALA A O 1
ATOM 634 N N . LEU A 1 83 ? -5.590 -4.508 5.690 1.00 95.31 83 LEU A N 1
ATOM 635 C CA . LEU A 1 83 ? -6.112 -3.948 6.937 1.00 95.31 83 LEU A CA 1
ATOM 636 C C . LEU A 1 83 ? -6.723 -5.024 7.842 1.00 95.31 83 LEU A C 1
ATOM 638 O O . LEU A 1 83 ? -6.456 -5.018 9.038 1.00 95.31 83 LEU A O 1
ATOM 642 N N . LEU A 1 84 ? -7.496 -5.959 7.284 1.00 95.69 84 LEU A N 1
ATOM 643 C CA . LEU A 1 84 ? -8.057 -7.088 8.032 1.00 95.69 84 LEU A CA 1
ATOM 644 C C . LEU A 1 84 ? -6.947 -7.944 8.655 1.00 95.69 84 LEU A C 1
ATOM 646 O O . LEU A 1 84 ? -6.982 -8.202 9.852 1.00 95.69 84 LEU A O 1
ATOM 650 N N . ALA A 1 85 ? -5.916 -8.296 7.880 1.00 96.56 85 ALA A N 1
ATOM 651 C CA . ALA A 1 85 ? -4.769 -9.046 8.391 1.00 96.56 85 ALA A CA 1
ATOM 652 C C . ALA A 1 85 ? -4.008 -8.281 9.491 1.00 96.56 85 ALA A C 1
ATOM 654 O O . ALA A 1 85 ? -3.532 -8.880 10.454 1.00 96.56 85 ALA A O 1
ATOM 655 N N . MET A 1 86 ? -3.899 -6.953 9.371 1.00 95.38 86 MET A N 1
ATOM 656 C CA . MET A 1 86 ? -3.291 -6.112 10.405 1.00 95.38 86 MET A CA 1
ATOM 657 C C . MET A 1 86 ? -4.113 -6.114 11.702 1.00 95.38 86 MET A C 1
ATOM 659 O O . MET A 1 86 ? -3.527 -6.204 12.779 1.00 95.38 86 MET A O 1
ATOM 663 N N . LEU A 1 87 ? -5.442 -5.996 11.614 1.00 94.38 87 LEU A N 1
ATOM 664 C CA . LEU A 1 87 ? -6.339 -6.006 12.776 1.00 94.38 87 LEU A CA 1
ATOM 665 C C . LEU A 1 87 ? -6.303 -7.356 13.498 1.00 94.38 87 LEU A C 1
ATOM 667 O O . LEU A 1 87 ? -6.126 -7.374 14.717 1.00 94.38 87 LEU A O 1
ATOM 671 N N . GLU A 1 88 ? -6.352 -8.456 12.744 1.00 94.81 88 GLU A N 1
ATOM 672 C CA . GLU A 1 88 ? -6.219 -9.818 13.270 1.00 94.81 88 GLU A CA 1
ATOM 673 C C . GLU A 1 88 ? -4.877 -9.991 14.002 1.00 94.81 88 GLU A C 1
ATOM 675 O O . GLU A 1 88 ? -4.836 -10.402 15.162 1.00 94.81 88 GLU A O 1
ATOM 680 N N . ALA A 1 89 ? -3.764 -9.591 13.372 1.00 96.75 89 ALA A N 1
ATOM 681 C CA . ALA A 1 89 ? -2.431 -9.676 13.973 1.00 96.75 89 ALA A CA 1
ATOM 682 C C . ALA A 1 89 ? -2.263 -8.785 15.219 1.00 96.75 89 ALA A C 1
ATOM 684 O O . ALA A 1 89 ? -1.476 -9.107 16.111 1.00 96.75 89 ALA A O 1
ATOM 685 N N . ALA A 1 90 ? -2.988 -7.665 15.287 1.00 94.38 90 ALA A N 1
ATOM 686 C CA . ALA A 1 90 ? -2.991 -6.760 16.432 1.00 94.38 90 ALA A CA 1
ATOM 687 C C . ALA A 1 90 ? -3.971 -7.182 17.545 1.00 94.38 90 ALA A C 1
ATOM 689 O O . ALA A 1 90 ? -3.940 -6.584 18.622 1.00 94.38 90 ALA A O 1
ATOM 690 N N . GLY A 1 91 ? -4.837 -8.175 17.304 1.00 91.94 91 GLY A N 1
ATOM 691 C CA . GLY A 1 91 ? -5.910 -8.568 18.222 1.00 91.94 91 GLY A CA 1
ATOM 692 C C . GLY A 1 91 ? -6.962 -7.472 18.422 1.00 91.94 91 GLY A C 1
ATOM 693 O O . GLY A 1 91 ? -7.445 -7.289 19.538 1.00 91.94 91 GLY A O 1
ATOM 694 N N . ALA A 1 92 ? -7.258 -6.703 17.370 1.00 81.69 92 ALA A N 1
ATOM 695 C CA . ALA A 1 92 ? -8.083 -5.494 17.415 1.00 81.69 92 ALA A CA 1
ATOM 696 C C . ALA A 1 92 ? -9.427 -5.616 16.661 1.00 81.69 92 ALA A C 1
ATOM 698 O O . ALA A 1 92 ? -9.953 -4.595 16.213 1.00 81.69 92 ALA A O 1
ATOM 699 N N . ASP A 1 93 ? -9.951 -6.838 16.515 1.00 59.22 93 ASP A N 1
ATOM 700 C CA . ASP A 1 93 ? -11.225 -7.142 15.833 1.00 59.22 93 ASP A CA 1
ATOM 701 C C . ASP A 1 93 ? -12.487 -6.776 16.635 1.00 59.22 93 ASP A C 1
ATOM 703 O O . ASP A 1 93 ? -12.516 -7.000 17.870 1.00 59.22 93 ASP A O 1
#

Secondary structure (DSSP, 8-state):
-----------S-----TTEEEEEEEEEEES-TT-TTT-EEEEEEEEEEEEEE--SSSS------SS-----STTTSHHHHHHHHHHHHHT--

Foldseek 3Di:
DDDDDDDDDDDDDDPPPPFKDKDKAFDKDADDPVCHVHDMDGDPDDIDIDMDGDDPDDDDFADDPDPPPADRPLVRHPVSVVVVVVCVVVVND

Sequence (93 aa):
MIWTKRRETGGFGRIFNMSEITVRAPATVSNVVCGFDCLGFALEQPVDEVTVKKIDAPGVVIRHLDDFSLPEDPRRNVAGIALLAMLEAAGAD